Protein AF-A0A3M4B9T8-F1 (afdb_monomer_lite)

Organism: NCBI:txid97473

Radius of gyration: 20.59 Å; chains: 1; bounding box: 50×24×66 Å

Sequence (138 aa):
VTVMTACVLLIVVVYPSFLMASSGSFAASIVGVMLLAVGAVLCGVVTAALLSETFPTRTRYTASAITYNMAYTIFGGTAPLIATWLISTTGSNLSPAFYLIAVALLALAGGLALPETSRISLHDVGTEEKSAALSLSR

InterPro domains:
  IPR005828 Major facilitator, sugar transporter-like [PF00083] (2-125)
  IPR020846 Major facilitator superfamily domain [PS50850] (1-138)
  IPR036259 MFS transporter superfamily [G3DSA:1.20.1250.20] (1-137)
  IPR036259 MFS transporter superfamily [SSF103473] (3-125)
  IPR051084 Proton-coupled symporters [PTHR43528] (3-124)

pLDDT: mean 83.25, std 14.04, range [40.47, 95.5]

Foldseek 3Di:
DLQLVLLVQLLVQLQCLLVQLQVPDPVSVVVSVVSNVVSVVSNVVVLLVCLQLVDDPVCSVVSSCVVVVVCCVVCVPVLVVVLVVQCVVVVDSSRSSVVSSVVSVVSSVVVVVDPDSPPPPPPVVVVVVVVVVVVVVD

Secondary structure (DSSP, 8-state):
-HHHHHHHHHHHHHHHHHHHHTSS-HHHHHHHHHHHHHHHHHHHHHHHHHHHHHS-TTTHHHHHHHHHHHHHHHHHHHHHHHHHHHHHHH--TTHHHHHHHHHHHHHHHHHHHS--GGG--TTSHHHHHHHHHHHTT-

Structure (mmCIF, N/CA/C/O backbone):
data_AF-A0A3M4B9T8-F1
#
_entry.id   AF-A0A3M4B9T8-F1
#
loop_
_atom_site.group_PDB
_atom_site.id
_atom_site.type_symbol
_atom_site.label_atom_id
_atom_site.label_alt_id
_atom_site.label_comp_id
_atom_site.label_asym_id
_atom_site.label_entity_id
_atom_site.label_seq_id
_atom_site.pdbx_PDB_ins_code
_atom_site.Cartn_x
_atom_site.Cartn_y
_atom_site.Cartn_z
_atom_site.occupancy
_atom_site.B_iso_or_equiv
_atom_site.auth_seq_id
_atom_site.auth_comp_id
_atom_site.auth_asym_id
_atom_site.auth_atom_id
_atom_site.pdbx_PDB_model_num
ATOM 1 N N . VAL A 1 1 ? -0.298 -10.407 -16.081 1.00 70.44 1 VAL A N 1
ATOM 2 C CA . VAL A 1 1 ? -0.979 -11.192 -14.999 1.00 70.44 1 VAL A CA 1
ATOM 3 C C . VAL A 1 1 ? -0.530 -10.860 -13.561 1.00 70.44 1 VAL A C 1
ATOM 5 O O . VAL A 1 1 ? -1.385 -10.710 -12.695 1.00 70.44 1 VAL A O 1
ATOM 8 N N . THR A 1 2 ? 0.772 -10.732 -13.279 1.00 82.69 2 THR A N 1
ATOM 9 C CA . THR A 1 2 ? 1.339 -10.571 -11.914 1.00 82.69 2 THR A CA 1
ATOM 10 C C . THR A 1 2 ? 0.831 -9.346 -11.136 1.00 82.69 2 THR A C 1
ATOM 12 O O . THR A 1 2 ? 0.561 -9.434 -9.937 1.00 82.69 2 THR A O 1
ATOM 15 N N . VAL A 1 3 ? 0.641 -8.215 -11.822 1.00 83.81 3 VAL A N 1
ATOM 16 C CA . VAL A 1 3 ? 0.094 -6.965 -11.253 1.00 83.81 3 VAL A CA 1
ATOM 17 C C . VAL A 1 3 ? -1.317 -7.168 -10.720 1.00 83.81 3 VAL A C 1
ATOM 19 O O . VAL A 1 3 ? -1.613 -6.829 -9.579 1.00 83.81 3 VAL A O 1
ATOM 22 N N . MET A 1 4 ? -2.166 -7.806 -11.523 1.00 85.00 4 MET A N 1
ATOM 23 C CA . MET A 1 4 ? -3.546 -8.097 -11.155 1.00 85.00 4 MET A CA 1
ATOM 24 C C . MET A 1 4 ? -3.609 -9.014 -9.933 1.00 85.00 4 MET A C 1
ATOM 26 O O . MET A 1 4 ? -4.353 -8.728 -8.999 1.00 85.00 4 MET A O 1
ATOM 30 N N . THR A 1 5 ? -2.791 -10.071 -9.891 1.00 86.19 5 THR A N 1
ATOM 31 C CA . THR A 1 5 ? -2.734 -10.960 -8.722 1.00 86.19 5 THR A CA 1
ATOM 32 C C . THR A 1 5 ? -2.287 -10.233 -7.455 1.00 86.19 5 THR A C 1
ATOM 34 O O . THR A 1 5 ? -2.881 -10.453 -6.403 1.00 86.19 5 THR A O 1
ATOM 37 N N . ALA A 1 6 ? -1.304 -9.331 -7.541 1.00 87.94 6 ALA A N 1
ATOM 38 C CA . ALA A 1 6 ? -0.845 -8.559 -6.386 1.00 87.94 6 ALA A CA 1
ATOM 39 C C . ALA A 1 6 ? -1.917 -7.579 -5.883 1.00 87.94 6 ALA A C 1
ATOM 41 O O . ALA A 1 6 ? -2.192 -7.539 -4.685 1.00 87.94 6 ALA A O 1
ATOM 42 N N . CYS A 1 7 ? -2.582 -6.852 -6.787 1.00 87.75 7 CYS A N 1
ATOM 43 C CA . CYS A 1 7 ? -3.667 -5.938 -6.426 1.00 87.75 7 CYS A CA 1
ATOM 44 C C . CYS A 1 7 ? -4.858 -6.673 -5.796 1.00 87.75 7 CYS A C 1
ATOM 46 O O . CYS A 1 7 ? -5.368 -6.233 -4.769 1.00 87.75 7 CYS A O 1
ATOM 48 N N . VAL A 1 8 ? -5.282 -7.804 -6.371 1.00 89.31 8 VAL A N 1
ATOM 49 C CA . VAL A 1 8 ? -6.388 -8.611 -5.828 1.00 89.31 8 VAL A CA 1
ATOM 50 C C . VAL A 1 8 ? -6.033 -9.160 -4.447 1.00 89.31 8 VAL A C 1
ATOM 52 O O . VAL A 1 8 ? -6.835 -9.036 -3.523 1.00 89.31 8 VAL A O 1
ATOM 55 N N . LEU A 1 9 ? -4.825 -9.706 -4.276 1.00 89.38 9 LEU A N 1
ATOM 56 C CA . LEU A 1 9 ? -4.355 -10.169 -2.969 1.00 89.38 9 LEU A CA 1
ATOM 5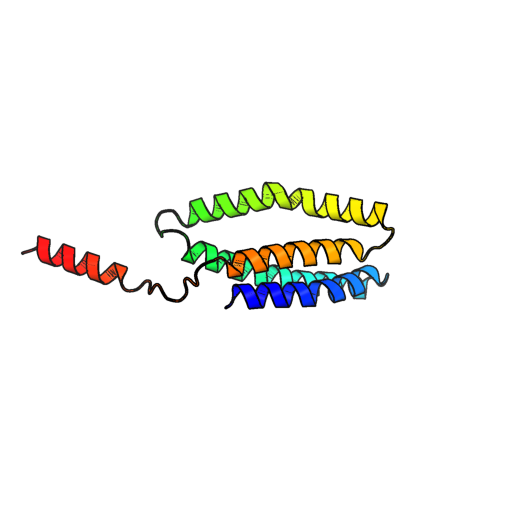7 C C . LEU A 1 9 ? -4.350 -9.036 -1.943 1.00 89.38 9 LEU A C 1
ATOM 59 O O . LEU A 1 9 ? -4.831 -9.226 -0.830 1.00 89.38 9 LEU A O 1
ATOM 63 N N . LEU A 1 10 ? -3.864 -7.851 -2.316 1.00 89.50 10 LEU A N 1
ATOM 64 C CA . LEU A 1 10 ? -3.837 -6.701 -1.420 1.00 89.50 10 LEU A CA 1
ATOM 65 C C . LEU A 1 10 ? -5.253 -6.269 -1.009 1.00 89.50 10 LEU A C 1
ATOM 67 O O . LEU A 1 10 ? -5.497 -6.077 0.179 1.00 89.50 10 LEU A O 1
ATOM 71 N N . ILE A 1 11 ? -6.204 -6.197 -1.945 1.00 91.06 11 ILE A N 1
ATOM 72 C CA . ILE A 1 11 ? -7.613 -5.872 -1.649 1.00 91.06 11 ILE A CA 1
ATOM 73 C C . ILE A 1 11 ? -8.204 -6.854 -0.629 1.00 91.06 11 ILE A C 1
ATOM 75 O O . ILE A 1 11 ? -8.845 -6.434 0.335 1.00 91.06 11 ILE A O 1
ATOM 79 N N . VAL A 1 12 ? -7.962 -8.154 -0.816 1.00 91.25 12 VAL A N 1
ATOM 80 C CA . VAL A 1 12 ? -8.482 -9.204 0.072 1.00 91.25 12 VAL A CA 1
ATOM 81 C C . VAL A 1 12 ? -7.815 -9.159 1.447 1.00 91.25 12 VAL A C 1
ATOM 83 O O . VAL A 1 12 ? -8.484 -9.364 2.456 1.00 91.25 12 VAL A O 1
ATOM 86 N N . VAL A 1 13 ? -6.513 -8.877 1.506 1.00 92.56 13 VAL A N 1
ATOM 87 C CA . VAL A 1 13 ? -5.725 -8.895 2.747 1.00 92.56 13 VAL A CA 1
ATOM 88 C C . VAL A 1 13 ? -5.945 -7.647 3.607 1.00 92.56 13 VAL A C 1
ATOM 90 O O . VAL A 1 13 ? -5.902 -7.748 4.836 1.00 92.56 13 VAL A O 1
ATOM 93 N N . VAL A 1 14 ? -6.214 -6.484 3.008 1.00 93.50 14 VAL A N 1
ATOM 94 C CA . VAL A 1 14 ? -6.369 -5.201 3.723 1.00 93.50 14 VAL A CA 1
ATOM 95 C C . VAL A 1 14 ? -7.510 -5.236 4.745 1.00 93.50 14 VAL A C 1
ATOM 97 O O . VAL A 1 14 ? -7.338 -4.797 5.879 1.00 93.50 14 VAL A O 1
ATOM 100 N N . TYR A 1 15 ? -8.671 -5.783 4.391 1.00 93.00 15 TYR A N 1
ATOM 101 C CA . TYR A 1 15 ? -9.815 -5.807 5.307 1.00 93.00 15 TYR A CA 1
ATOM 102 C C . TYR A 1 15 ? -9.568 -6.622 6.600 1.00 93.00 15 TYR A C 1
ATOM 104 O O . TYR A 1 15 ? -9.703 -6.057 7.689 1.00 93.00 15 TYR A O 1
ATOM 112 N N . PRO A 1 16 ? -9.160 -7.910 6.545 1.00 92.56 16 PRO A N 1
ATOM 113 C CA . PRO A 1 16 ? -8.905 -8.698 7.752 1.00 92.56 16 PRO A CA 1
ATOM 114 C C . PRO A 1 16 ? -7.718 -8.172 8.566 1.00 92.56 16 PRO A C 1
ATOM 116 O O . PRO A 1 16 ? -7.740 -8.263 9.794 1.00 92.56 16 PRO A O 1
ATOM 119 N N . SER A 1 17 ? -6.707 -7.575 7.925 1.00 92.81 17 SER A N 1
ATOM 120 C CA . SER A 1 17 ? -5.585 -6.974 8.654 1.00 92.81 17 SER A CA 1
ATOM 121 C C . SER A 1 17 ? -6.016 -5.761 9.482 1.00 92.81 17 SER A C 1
ATOM 123 O O . SER A 1 17 ? -5.635 -5.667 10.648 1.00 92.81 17 SER A O 1
ATOM 125 N N . PHE A 1 18 ? -6.882 -4.889 8.954 1.00 92.12 18 PHE A N 1
ATOM 126 C CA . PHE A 1 18 ? -7.456 -3.784 9.731 1.00 92.12 18 PHE A CA 1
ATOM 127 C C . PHE A 1 18 ? -8.448 -4.247 10.805 1.00 92.12 18 PHE A C 1
ATOM 129 O O . PHE A 1 18 ? -8.507 -3.649 11.881 1.00 92.12 18 PHE A O 1
ATOM 136 N N . LEU A 1 19 ? -9.189 -5.331 10.563 1.00 92.50 19 LEU A N 1
ATOM 137 C CA . LEU A 1 19 ? -10.054 -5.949 11.572 1.00 92.50 19 LEU A CA 1
ATOM 138 C C . LEU A 1 19 ? -9.242 -6.447 12.775 1.00 92.50 19 LEU A C 1
ATOM 140 O O . LEU A 1 19 ? -9.571 -6.150 13.921 1.00 92.50 19 LEU A O 1
ATOM 144 N N . MET A 1 20 ? -8.135 -7.146 12.518 1.00 91.19 20 MET A N 1
ATOM 145 C CA . MET A 1 20 ? -7.217 -7.591 13.568 1.00 91.19 20 MET A CA 1
ATOM 146 C C . MET A 1 20 ? -6.523 -6.411 14.255 1.00 91.19 20 MET A C 1
ATOM 148 O O . MET A 1 20 ? -6.453 -6.375 15.485 1.00 91.19 20 MET A O 1
ATOM 152 N N . ALA A 1 21 ? -6.087 -5.412 13.482 1.00 91.25 21 ALA A N 1
ATOM 153 C CA . ALA A 1 21 ? -5.460 -4.196 13.996 1.00 91.25 21 ALA A CA 1
ATOM 154 C C . ALA A 1 21 ? -6.366 -3.404 14.944 1.00 91.25 21 ALA A C 1
ATOM 156 O O . ALA A 1 21 ? -5.884 -2.890 15.953 1.00 91.25 21 ALA A O 1
ATOM 157 N N . SER A 1 22 ? -7.665 -3.349 14.652 1.00 88.44 22 SER A N 1
ATOM 158 C CA . SER A 1 22 ? -8.663 -2.600 15.424 1.00 88.44 22 SER A CA 1
ATOM 159 C C . SER A 1 22 ? -9.321 -3.391 16.561 1.00 88.44 22 SER A C 1
ATOM 161 O O . SER A 1 22 ? -10.138 -2.833 17.288 1.00 88.44 22 SER A O 1
ATOM 163 N N . SER A 1 23 ? -8.947 -4.657 16.766 1.00 87.12 23 SER A N 1
ATOM 164 C CA . SER A 1 23 ? -9.566 -5.556 17.756 1.00 87.12 23 SER A CA 1
ATOM 165 C C . SER A 1 23 ? -9.301 -5.202 19.231 1.00 87.12 23 SER A C 1
ATOM 167 O O . SER A 1 23 ? -9.891 -5.808 20.122 1.00 87.12 23 SER A O 1
ATOM 169 N N . GLY A 1 24 ? -8.400 -4.253 19.511 1.00 84.31 24 GLY A N 1
ATOM 170 C CA . GLY A 1 24 ? -8.030 -3.825 20.868 1.00 84.31 24 GLY A CA 1
ATOM 171 C C . GLY A 1 24 ? -7.044 -4.750 21.595 1.00 84.31 24 GLY A C 1
ATOM 172 O O . GLY A 1 24 ? -6.531 -4.386 22.650 1.00 84.31 24 GLY A O 1
ATOM 173 N N . SER A 1 25 ? -6.727 -5.920 21.032 1.00 92.25 25 SER A N 1
ATOM 174 C CA . SER A 1 25 ? -5.695 -6.823 21.552 1.00 92.25 25 SER A CA 1
ATOM 175 C C . SER A 1 25 ? -4.335 -6.511 20.930 1.00 92.25 25 SER A C 1
ATOM 177 O O . SER A 1 25 ? -4.179 -6.571 19.713 1.00 92.25 25 SER A O 1
ATOM 179 N N . PHE A 1 26 ? -3.322 -6.260 21.764 1.00 91.25 26 PHE A N 1
ATOM 180 C CA . PHE A 1 26 ? -1.963 -5.945 21.306 1.00 91.25 26 PHE A CA 1
ATOM 181 C C . PHE A 1 26 ? -1.381 -7.022 20.374 1.00 91.25 26 PHE A C 1
ATOM 183 O O . PHE A 1 26 ? -0.826 -6.707 19.322 1.00 91.25 26 PHE A O 1
ATOM 190 N N . ALA A 1 27 ? -1.559 -8.301 20.722 1.00 93.44 27 ALA A N 1
ATOM 191 C CA . ALA A 1 27 ? -1.074 -9.415 19.908 1.00 93.44 27 ALA A CA 1
ATOM 192 C C . ALA A 1 27 ? -1.782 -9.480 18.545 1.00 93.44 27 ALA A C 1
ATOM 194 O O . ALA A 1 27 ? -1.133 -9.663 17.516 1.00 93.44 27 ALA A O 1
ATOM 195 N N . ALA A 1 28 ? -3.103 -9.276 18.522 1.00 91.50 28 ALA A N 1
ATOM 196 C CA . ALA A 1 28 ? -3.869 -9.247 17.281 1.00 91.50 28 ALA A CA 1
ATOM 197 C C . ALA A 1 28 ? -3.482 -8.047 16.405 1.00 91.50 28 ALA A C 1
ATOM 199 O O . ALA A 1 28 ? -3.397 -8.191 15.186 1.00 91.50 28 ALA A O 1
ATOM 200 N N . SER A 1 29 ? -3.158 -6.897 17.004 1.00 92.81 29 SER A N 1
ATOM 201 C CA . SER A 1 29 ? -2.686 -5.739 16.249 1.00 92.81 29 SER A CA 1
ATOM 202 C C . SER A 1 29 ? -1.334 -5.972 15.584 1.00 92.81 29 SER A C 1
ATOM 204 O O . SER A 1 29 ? -1.171 -5.605 14.422 1.00 92.81 29 SER A O 1
ATOM 206 N N . ILE A 1 30 ? -0.395 -6.642 16.261 1.00 95.00 30 ILE A N 1
ATOM 207 C CA . ILE A 1 30 ? 0.880 -7.043 15.645 1.00 95.00 30 ILE A CA 1
ATOM 208 C C . ILE A 1 30 ? 0.624 -7.949 14.441 1.00 95.00 30 ILE A C 1
ATOM 210 O O . ILE A 1 30 ? 1.148 -7.694 13.359 1.00 95.00 30 ILE A O 1
ATOM 214 N N . VAL A 1 31 ? -0.208 -8.981 14.603 1.00 95.06 31 VAL A N 1
ATOM 215 C CA . VAL A 1 31 ? -0.528 -9.911 13.510 1.00 95.06 31 VAL A CA 1
ATOM 216 C C . VAL A 1 31 ? -1.205 -9.183 12.347 1.00 95.06 31 VAL A C 1
ATOM 218 O O . VAL A 1 31 ? -0.826 -9.397 11.198 1.00 95.06 31 VAL A O 1
ATOM 221 N N . GLY A 1 32 ? -2.144 -8.277 12.631 1.00 93.62 32 GLY A N 1
ATOM 222 C CA . GLY A 1 32 ? -2.813 -7.462 11.618 1.00 93.62 32 GLY A CA 1
ATOM 223 C C . GLY A 1 32 ? -1.834 -6.603 10.816 1.00 93.62 32 GLY A C 1
ATOM 224 O O . GLY A 1 32 ? -1.858 -6.627 9.587 1.00 93.62 32 GLY A O 1
ATOM 225 N N . VAL A 1 33 ? -0.918 -5.902 11.490 1.00 93.19 33 VAL A N 1
ATOM 226 C CA . VAL A 1 33 ? 0.106 -5.075 10.828 1.00 93.19 33 VAL A CA 1
ATOM 227 C C . VAL A 1 33 ? 1.085 -5.929 10.019 1.00 93.19 33 VAL A C 1
ATOM 229 O O . VAL A 1 33 ? 1.415 -5.565 8.892 1.00 93.19 33 VAL A O 1
ATOM 232 N N . MET A 1 34 ? 1.513 -7.082 10.539 1.00 94.94 34 MET A N 1
ATOM 233 C CA . MET A 1 34 ? 2.394 -8.004 9.810 1.00 94.94 34 MET A CA 1
ATOM 234 C C . MET A 1 34 ? 1.720 -8.551 8.551 1.00 94.94 34 MET A C 1
ATOM 236 O O . MET A 1 34 ? 2.337 -8.612 7.489 1.00 94.94 34 MET A O 1
ATOM 240 N N . LEU A 1 35 ? 0.438 -8.900 8.642 1.00 94.19 35 LEU A N 1
ATOM 241 C CA . LEU A 1 35 ? -0.338 -9.379 7.506 1.00 94.19 35 LEU A CA 1
ATOM 242 C C . LEU A 1 35 ? -0.478 -8.294 6.424 1.00 94.19 35 LEU A C 1
ATOM 244 O O . LEU A 1 35 ? -0.281 -8.570 5.239 1.00 94.19 35 LEU A O 1
ATOM 248 N N . LEU A 1 36 ? -0.738 -7.048 6.831 1.00 93.75 36 LEU A N 1
ATOM 249 C CA . LEU A 1 36 ? -0.753 -5.904 5.919 1.00 93.75 36 LEU A CA 1
ATOM 250 C C . LEU A 1 36 ? 0.623 -5.682 5.267 1.00 93.75 36 LEU A C 1
ATOM 252 O O . LEU A 1 36 ? 0.701 -5.438 4.062 1.00 93.75 36 LEU A O 1
ATOM 256 N N . ALA A 1 37 ? 1.707 -5.813 6.039 1.00 93.00 37 ALA A N 1
ATOM 257 C CA . ALA A 1 37 ? 3.074 -5.661 5.550 1.00 93.00 37 ALA A CA 1
ATOM 258 C C . ALA A 1 37 ? 3.423 -6.699 4.472 1.00 93.00 37 ALA A C 1
ATOM 260 O O . ALA A 1 37 ? 4.031 -6.342 3.466 1.00 93.00 37 ALA A O 1
ATOM 261 N N . VAL A 1 38 ? 2.986 -7.954 4.622 1.00 92.31 38 VAL A N 1
ATOM 262 C CA . VAL A 1 38 ? 3.170 -8.990 3.589 1.00 92.31 38 VAL A CA 1
ATOM 263 C C . VAL A 1 38 ? 2.508 -8.575 2.273 1.00 92.31 38 VAL A C 1
ATOM 265 O O . VAL A 1 38 ? 3.149 -8.623 1.223 1.00 92.31 38 VAL A O 1
ATOM 268 N N . GLY A 1 39 ? 1.256 -8.108 2.320 1.00 89.12 39 GLY A N 1
ATOM 269 C CA . GLY A 1 39 ? 0.558 -7.610 1.131 1.00 89.12 39 GLY A CA 1
ATOM 270 C C . GLY A 1 39 ? 1.279 -6.425 0.478 1.00 89.12 39 GLY A C 1
ATOM 271 O O . GLY A 1 39 ? 1.456 -6.397 -0.742 1.00 89.12 39 GLY A O 1
ATOM 272 N N . ALA A 1 40 ? 1.760 -5.479 1.288 1.00 89.69 40 ALA A N 1
ATOM 273 C CA . ALA A 1 40 ? 2.511 -4.321 0.812 1.00 89.69 40 ALA A CA 1
ATOM 274 C C . ALA A 1 40 ? 3.838 -4.716 0.138 1.00 89.69 40 ALA A C 1
ATOM 276 O O . ALA A 1 40 ? 4.158 -4.199 -0.933 1.00 89.69 40 ALA A O 1
ATOM 277 N N . VAL A 1 41 ? 4.585 -5.664 0.716 1.00 91.62 41 VAL A N 1
ATOM 278 C CA . VAL A 1 41 ? 5.851 -6.160 0.149 1.00 91.62 41 VAL A CA 1
ATOM 279 C C . VAL A 1 41 ? 5.621 -6.839 -1.198 1.00 91.62 41 VAL A C 1
ATOM 281 O O . VAL A 1 41 ? 6.358 -6.563 -2.142 1.00 91.62 41 VAL A O 1
ATOM 284 N N . LEU A 1 42 ? 4.583 -7.670 -1.328 1.00 89.25 42 LEU A N 1
ATOM 285 C CA . LEU A 1 42 ? 4.250 -8.323 -2.600 1.00 89.25 42 LEU A CA 1
ATOM 286 C C . LEU A 1 42 ? 3.977 -7.298 -3.710 1.00 89.25 42 LEU A C 1
ATOM 288 O O . LEU A 1 42 ? 4.535 -7.410 -4.803 1.00 89.25 42 LEU A O 1
ATOM 292 N N . CYS A 1 43 ? 3.187 -6.259 -3.422 1.00 87.75 43 CYS A N 1
ATOM 293 C CA . CYS A 1 43 ? 2.972 -5.154 -4.361 1.00 87.75 43 CYS A CA 1
ATOM 294 C C . CYS A 1 43 ? 4.268 -4.393 -4.678 1.00 87.75 43 CYS A C 1
ATOM 296 O O . CYS A 1 43 ? 4.504 -4.041 -5.836 1.00 87.75 43 CYS A O 1
ATOM 298 N N . GLY A 1 44 ? 5.122 -4.161 -3.679 1.00 87.75 44 GLY A N 1
ATOM 299 C CA . GLY A 1 44 ? 6.415 -3.497 -3.856 1.00 87.75 44 GLY A CA 1
ATOM 300 C C . GLY A 1 44 ? 7.346 -4.256 -4.804 1.00 87.75 44 GLY A C 1
ATOM 301 O O . GLY A 1 44 ? 7.913 -3.658 -5.718 1.00 87.75 44 GLY A O 1
ATOM 302 N N . VAL A 1 45 ? 7.446 -5.579 -4.650 1.00 89.62 45 VAL A N 1
ATOM 303 C CA . VAL A 1 45 ? 8.260 -6.441 -5.524 1.00 89.62 45 VAL A CA 1
ATOM 304 C C . VAL A 1 45 ? 7.750 -6.406 -6.964 1.00 89.62 45 VAL A C 1
ATOM 306 O O . VAL A 1 45 ? 8.541 -6.226 -7.890 1.00 89.62 45 VAL A O 1
ATOM 309 N N . VAL A 1 46 ? 6.433 -6.517 -7.168 1.00 88.38 46 VAL A N 1
ATOM 310 C CA . VAL A 1 46 ? 5.846 -6.434 -8.515 1.00 88.38 46 VAL A CA 1
ATOM 311 C C . VAL A 1 46 ? 6.087 -5.056 -9.133 1.00 88.38 46 VAL A C 1
ATOM 313 O O . VAL A 1 46 ? 6.474 -4.970 -10.295 1.00 88.38 46 VAL A O 1
ATOM 316 N N . THR A 1 47 ? 5.943 -3.983 -8.354 1.00 87.12 47 THR A N 1
ATOM 317 C CA . THR A 1 47 ? 6.216 -2.613 -8.817 1.00 87.12 47 THR A CA 1
ATOM 318 C C . THR A 1 47 ? 7.668 -2.457 -9.267 1.00 87.12 47 THR A C 1
ATOM 320 O O . THR A 1 47 ? 7.915 -1.913 -10.341 1.00 87.12 47 THR A O 1
ATOM 323 N N . ALA A 1 48 ? 8.629 -2.974 -8.496 1.00 86.94 48 ALA A N 1
ATOM 324 C CA . ALA A 1 48 ? 10.046 -2.928 -8.854 1.00 86.94 48 ALA A CA 1
ATOM 325 C C . ALA A 1 48 ? 10.347 -3.693 -10.157 1.00 86.94 48 ALA A C 1
ATOM 327 O O . ALA A 1 48 ? 11.094 -3.196 -11.003 1.00 86.94 48 ALA A O 1
ATOM 328 N N . ALA A 1 49 ? 9.729 -4.865 -10.351 1.00 86.75 49 ALA A N 1
ATOM 329 C CA . ALA A 1 49 ? 9.861 -5.641 -11.583 1.00 86.75 49 ALA A CA 1
ATOM 330 C C . ALA A 1 49 ? 9.313 -4.873 -12.799 1.00 86.75 49 ALA A C 1
ATOM 332 O O . ALA A 1 49 ? 10.039 -4.688 -13.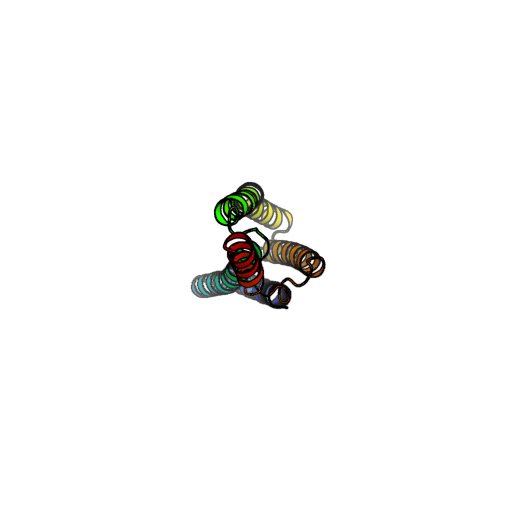777 1.00 86.75 49 ALA A O 1
ATOM 333 N N . LEU A 1 50 ? 8.096 -4.321 -12.702 1.00 83.88 50 LEU A N 1
ATOM 334 C CA . LEU A 1 50 ? 7.482 -3.530 -13.778 1.00 83.88 50 LEU A CA 1
ATOM 335 C C . LEU A 1 50 ? 8.327 -2.322 -14.173 1.00 83.88 50 LEU A C 1
ATOM 337 O O . LEU A 1 50 ? 8.484 -2.026 -15.356 1.00 83.88 50 LEU A O 1
ATOM 341 N N . LEU A 1 51 ? 8.876 -1.620 -13.186 1.00 83.69 51 LEU A N 1
ATOM 342 C CA . LEU A 1 51 ? 9.709 -0.443 -13.408 1.00 83.69 51 LEU A CA 1
ATOM 343 C C . LEU A 1 51 ? 10.990 -0.807 -14.165 1.00 83.69 51 LEU A C 1
ATOM 345 O O . LEU A 1 51 ? 11.442 -0.068 -15.040 1.00 83.69 51 LEU A O 1
ATOM 349 N N . SER A 1 52 ? 11.540 -1.988 -13.871 1.00 82.75 52 SER A N 1
ATOM 350 C CA . SER A 1 52 ? 12.691 -2.522 -14.588 1.00 82.75 52 SER A CA 1
ATOM 351 C C . SER A 1 52 ? 12.350 -2.932 -16.025 1.00 82.75 52 SER A C 1
ATOM 353 O O . SER A 1 52 ? 13.149 -2.703 -16.926 1.00 82.75 52 SER A O 1
ATOM 355 N N . GLU A 1 53 ? 11.162 -3.470 -16.278 1.00 81.56 53 GLU A N 1
ATOM 356 C CA . GLU A 1 53 ? 10.749 -3.913 -17.615 1.00 81.56 53 GLU A CA 1
ATOM 357 C C . GLU A 1 53 ? 10.310 -2.750 -18.514 1.00 81.56 53 GLU A C 1
ATOM 359 O O . GLU A 1 53 ? 10.552 -2.772 -19.718 1.00 81.56 53 GLU A O 1
ATOM 364 N N . THR A 1 54 ? 9.702 -1.714 -17.933 1.00 81.62 54 THR A N 1
ATOM 365 C CA . THR A 1 54 ? 9.114 -0.590 -18.681 1.00 81.62 54 THR A CA 1
ATOM 366 C C . THR A 1 54 ? 10.163 0.435 -19.116 1.00 81.62 54 THR A C 1
ATOM 368 O O . THR A 1 54 ? 9.999 1.093 -20.144 1.00 81.62 54 THR A O 1
ATOM 371 N N . PHE A 1 55 ? 11.255 0.590 -18.356 1.00 81.94 55 PHE A N 1
ATOM 372 C CA . PHE A 1 55 ? 12.273 1.601 -18.645 1.00 81.94 55 PHE A CA 1
ATOM 373 C C . PHE A 1 55 ? 13.511 1.049 -19.381 1.00 81.94 55 PHE A C 1
ATOM 375 O O . PHE A 1 55 ? 14.047 -0.001 -18.998 1.00 81.94 55 PHE A O 1
ATOM 382 N N . PRO A 1 56 ? 14.046 1.793 -20.378 1.00 75.38 56 PRO A N 1
ATOM 383 C CA . PRO A 1 56 ? 15.263 1.422 -21.099 1.00 75.38 56 PRO A CA 1
ATOM 384 C C . PRO A 1 56 ? 16.465 1.244 -20.169 1.00 75.38 56 PRO A C 1
ATOM 386 O O . PRO A 1 56 ? 16.661 2.018 -19.231 1.00 75.38 56 PRO A O 1
ATOM 389 N N . THR A 1 57 ? 17.340 0.285 -20.475 1.00 82.56 57 THR A N 1
ATOM 390 C CA . THR A 1 57 ? 18.485 -0.100 -19.629 1.00 82.56 57 THR A CA 1
ATOM 391 C C . THR A 1 57 ? 19.369 1.081 -19.210 1.00 82.56 57 THR A C 1
ATOM 393 O O . THR A 1 57 ? 19.809 1.134 -18.065 1.00 82.56 57 THR A O 1
ATOM 396 N N . ARG A 1 58 ? 19.591 2.066 -20.097 1.00 79.38 58 ARG A N 1
ATOM 397 C CA . ARG A 1 58 ? 20.445 3.238 -19.813 1.00 79.38 58 ARG A CA 1
ATOM 398 C C . ARG A 1 58 ? 19.864 4.196 -18.770 1.00 79.38 58 ARG A C 1
ATOM 400 O O . ARG A 1 58 ? 20.629 4.867 -18.090 1.00 79.38 58 ARG A O 1
ATOM 407 N N . THR A 1 59 ? 18.540 4.290 -18.654 1.00 83.62 59 THR A N 1
ATOM 408 C CA . THR A 1 59 ? 17.860 5.260 -17.774 1.00 83.62 59 THR A CA 1
ATOM 409 C C . THR A 1 59 ? 17.056 4.599 -16.664 1.00 83.62 59 THR A C 1
ATOM 411 O O . THR A 1 59 ? 16.526 5.301 -15.806 1.00 83.62 59 THR A O 1
ATOM 414 N N . ARG A 1 60 ? 17.004 3.262 -16.637 1.00 85.00 60 ARG A N 1
ATOM 415 C CA . ARG A 1 60 ? 16.202 2.460 -15.713 1.00 85.00 60 ARG A CA 1
ATOM 416 C C . ARG A 1 60 ? 16.340 2.899 -14.264 1.00 85.00 60 ARG A C 1
ATOM 418 O O . ARG A 1 60 ? 15.322 3.178 -13.648 1.00 85.00 60 ARG A O 1
ATOM 425 N N . TYR A 1 61 ? 17.557 3.005 -13.729 1.00 86.44 61 TYR A N 1
ATOM 426 C CA . TYR A 1 61 ? 17.761 3.386 -12.325 1.00 86.44 61 TYR A CA 1
ATOM 427 C C . TYR A 1 61 ? 17.249 4.795 -12.016 1.00 86.44 61 TYR A C 1
ATOM 429 O O . TYR A 1 61 ? 16.507 4.981 -11.055 1.00 86.44 61 TYR A O 1
ATOM 437 N N . THR A 1 62 ? 17.592 5.776 -12.852 1.00 91.06 62 THR A N 1
ATOM 438 C CA . THR A 1 62 ? 17.200 7.175 -12.645 1.00 91.06 62 THR A CA 1
ATOM 439 C C . THR A 1 62 ? 15.697 7.371 -12.814 1.00 91.06 62 THR A C 1
ATOM 441 O O . THR A 1 62 ? 15.062 7.968 -11.951 1.00 91.06 62 THR A O 1
ATOM 444 N N . ALA A 1 63 ? 15.109 6.830 -13.883 1.00 88.81 63 ALA A N 1
ATOM 445 C CA . ALA A 1 63 ? 13.671 6.903 -14.127 1.00 88.81 63 ALA A CA 1
ATOM 446 C C . ALA A 1 63 ? 12.888 6.193 -13.014 1.00 88.81 63 ALA A C 1
ATOM 448 O O . ALA A 1 63 ? 11.955 6.768 -12.459 1.00 88.81 63 ALA A O 1
ATOM 449 N N . SER A 1 64 ? 13.340 5.000 -12.609 1.00 89.19 64 SER A N 1
ATOM 450 C CA . SER A 1 64 ? 12.750 4.252 -11.497 1.00 89.19 64 SER A CA 1
ATOM 451 C C . SER A 1 64 ? 12.758 5.054 -10.200 1.00 89.19 64 SER A C 1
ATOM 453 O O . SER A 1 64 ? 11.726 5.202 -9.548 1.00 89.19 64 SER A O 1
ATOM 455 N N . ALA A 1 65 ? 13.918 5.604 -9.837 1.00 90.94 65 ALA A N 1
ATOM 456 C CA . ALA A 1 65 ? 14.070 6.384 -8.620 1.00 90.94 65 ALA A CA 1
ATOM 457 C C . ALA A 1 65 ? 13.210 7.653 -8.651 1.00 90.94 65 ALA A C 1
ATOM 459 O O . ALA A 1 65 ? 12.563 7.958 -7.653 1.00 90.94 65 ALA A O 1
ATOM 460 N N . ILE A 1 66 ? 13.160 8.376 -9.774 1.00 93.06 66 ILE A N 1
ATOM 461 C CA . ILE A 1 66 ? 12.350 9.595 -9.898 1.00 93.06 66 ILE A CA 1
ATOM 462 C C . ILE A 1 66 ? 10.865 9.267 -9.742 1.00 93.06 66 ILE A C 1
ATOM 464 O O . ILE A 1 66 ? 10.200 9.874 -8.905 1.00 93.06 66 ILE A O 1
ATOM 468 N N . THR A 1 67 ? 10.347 8.289 -10.490 1.00 90.19 67 THR A N 1
ATOM 469 C CA . THR A 1 67 ? 8.927 7.917 -10.424 1.00 90.19 67 THR A CA 1
ATOM 470 C C . THR A 1 67 ? 8.547 7.420 -9.029 1.00 90.19 67 THR A C 1
ATOM 472 O O . THR A 1 67 ? 7.538 7.859 -8.477 1.00 90.19 67 THR A O 1
ATOM 475 N N . TYR A 1 68 ? 9.374 6.561 -8.426 1.00 89.12 68 TYR A N 1
ATOM 476 C CA . TYR A 1 68 ? 9.102 5.999 -7.103 1.00 89.12 68 TYR A CA 1
ATOM 477 C C . TYR A 1 68 ? 9.143 7.064 -6.002 1.00 89.12 68 TYR A C 1
ATOM 479 O O . TYR A 1 68 ? 8.211 7.167 -5.207 1.00 89.12 68 TYR A O 1
ATOM 487 N N . ASN A 1 69 ? 10.180 7.908 -5.976 1.00 92.44 69 ASN A N 1
ATOM 488 C CA . ASN A 1 69 ? 10.299 8.961 -4.966 1.00 92.44 69 ASN A CA 1
ATOM 489 C C . ASN A 1 69 ? 9.244 10.054 -5.140 1.00 92.44 69 ASN A C 1
ATOM 491 O O . ASN A 1 69 ? 8.748 10.572 -4.144 1.00 92.44 69 ASN A O 1
ATOM 495 N N . MET A 1 70 ? 8.863 10.394 -6.374 1.00 93.38 70 MET A N 1
ATOM 496 C CA . MET A 1 70 ? 7.783 11.348 -6.625 1.00 93.38 70 MET A CA 1
ATOM 497 C C . MET A 1 70 ? 6.449 10.808 -6.096 1.00 93.38 70 MET A C 1
ATOM 499 O O . MET A 1 70 ? 5.752 11.516 -5.369 1.00 93.38 70 MET A O 1
ATOM 503 N N . ALA A 1 71 ? 6.134 9.536 -6.364 1.00 89.94 71 ALA A N 1
ATOM 504 C CA . ALA A 1 71 ? 4.953 8.888 -5.802 1.00 89.94 71 ALA A CA 1
ATOM 505 C C . ALA A 1 71 ? 4.994 8.865 -4.263 1.00 89.94 71 ALA A C 1
ATOM 507 O O . ALA A 1 71 ? 4.023 9.257 -3.620 1.00 89.94 71 ALA A O 1
ATOM 508 N N . TYR A 1 72 ? 6.126 8.492 -3.658 1.00 89.94 72 TYR A N 1
ATOM 509 C CA . TYR A 1 72 ? 6.287 8.488 -2.198 1.00 89.94 72 TYR A CA 1
ATOM 510 C C . TYR A 1 72 ? 6.222 9.880 -1.575 1.00 89.94 72 TYR A C 1
ATOM 512 O O . TYR A 1 72 ? 5.721 10.033 -0.468 1.00 89.94 72 TYR A O 1
ATOM 520 N N . THR A 1 73 ? 6.693 10.909 -2.267 1.00 91.44 73 THR A N 1
ATOM 521 C CA . THR A 1 73 ? 6.638 12.283 -1.761 1.00 91.44 73 THR A CA 1
ATOM 522 C C . THR A 1 73 ? 5.195 12.781 -1.726 1.00 91.44 73 THR A C 1
ATOM 524 O O . THR A 1 73 ? 4.779 13.402 -0.751 1.00 91.44 73 THR A O 1
ATOM 527 N N . ILE A 1 74 ? 4.408 12.467 -2.759 1.00 90.12 74 ILE A N 1
ATOM 528 C CA . ILE A 1 74 ? 2.998 12.865 -2.843 1.00 90.12 74 ILE A CA 1
ATOM 529 C C . ILE A 1 74 ? 2.139 12.034 -1.882 1.00 90.12 74 ILE A C 1
ATOM 531 O O . ILE A 1 74 ? 1.327 12.587 -1.142 1.00 90.12 74 ILE A O 1
ATOM 535 N N . PHE A 1 75 ? 2.312 10.711 -1.873 1.00 87.94 75 PHE A N 1
ATOM 536 C CA . PHE A 1 75 ? 1.411 9.787 -1.174 1.00 87.94 75 PHE A CA 1
ATOM 537 C C . PHE A 1 75 ? 1.923 9.294 0.182 1.00 87.94 75 PHE A C 1
ATOM 539 O O . PHE A 1 75 ? 1.124 8.892 1.026 1.00 87.94 75 PHE A O 1
ATOM 546 N N . GLY A 1 76 ? 3.230 9.353 0.435 1.00 86.50 76 GLY A N 1
ATOM 547 C CA . GLY A 1 76 ? 3.848 8.809 1.648 1.00 86.50 76 GLY A CA 1
ATOM 548 C C . GLY A 1 76 ? 3.454 9.554 2.920 1.00 86.50 76 GLY A C 1
ATOM 549 O O . GLY A 1 76 ? 3.264 8.927 3.957 1.00 86.50 76 GLY A O 1
ATOM 550 N N . GLY A 1 77 ? 3.270 10.875 2.840 1.00 86.06 77 GLY A N 1
ATOM 551 C CA . GLY A 1 77 ? 2.786 11.687 3.964 1.00 86.06 77 GLY A CA 1
ATOM 552 C C . GLY A 1 77 ? 1.272 11.911 3.968 1.00 86.06 77 GLY A C 1
ATOM 553 O O . GLY A 1 77 ? 0.669 12.066 5.027 1.00 86.06 77 GLY A O 1
ATOM 554 N N . THR A 1 78 ? 0.626 11.910 2.801 1.00 91.75 78 THR A N 1
ATOM 555 C CA . THR A 1 78 ? -0.807 12.228 2.696 1.00 91.75 78 THR A CA 1
ATOM 556 C C . THR A 1 78 ? -1.699 11.053 3.082 1.00 91.75 78 THR A C 1
ATOM 558 O O . THR A 1 78 ? -2.734 11.267 3.708 1.00 91.75 78 THR A O 1
ATOM 561 N N . ALA A 1 79 ? -1.293 9.811 2.802 1.00 90.50 79 ALA A N 1
ATOM 562 C CA . ALA A 1 79 ? -2.054 8.621 3.179 1.00 90.50 79 ALA A CA 1
ATOM 563 C C . ALA A 1 79 ? -2.352 8.521 4.694 1.00 90.50 79 ALA A C 1
ATOM 565 O O . ALA A 1 79 ? -3.521 8.332 5.038 1.00 90.50 79 ALA A O 1
ATOM 566 N N . PRO A 1 80 ? -1.380 8.686 5.618 1.00 91.62 80 PRO A N 1
ATOM 567 C CA . PRO A 1 80 ? -1.677 8.655 7.052 1.00 91.62 80 PRO A CA 1
ATOM 568 C C . PRO A 1 80 ? -2.525 9.850 7.517 1.00 91.62 80 PRO A C 1
ATOM 570 O O . PRO A 1 80 ? -3.345 9.691 8.424 1.00 91.62 80 PRO A O 1
ATOM 573 N N . LEU A 1 81 ? -2.391 11.025 6.888 1.00 93.81 81 LEU A N 1
ATOM 574 C CA . LEU A 1 81 ? -3.248 12.183 7.177 1.00 93.81 81 LEU A CA 1
ATOM 575 C C . LEU A 1 81 ? -4.702 11.912 6.781 1.00 93.81 81 LEU A C 1
ATOM 577 O O . LEU A 1 81 ? -5.603 12.140 7.585 1.00 93.81 81 LEU A O 1
ATOM 581 N N . ILE A 1 82 ? -4.926 11.363 5.584 1.00 94.81 82 ILE A N 1
ATOM 582 C CA . ILE A 1 82 ? -6.257 10.955 5.121 1.00 94.81 82 ILE A CA 1
ATOM 583 C C . ILE A 1 82 ? -6.815 9.870 6.038 1.00 94.81 82 ILE A C 1
ATOM 585 O O . ILE A 1 82 ? -7.954 9.986 6.471 1.00 94.81 82 ILE A O 1
ATOM 589 N N . ALA A 1 83 ? -6.020 8.855 6.389 1.00 92.56 83 ALA A N 1
ATOM 590 C CA . ALA A 1 83 ? -6.438 7.798 7.306 1.00 92.56 83 A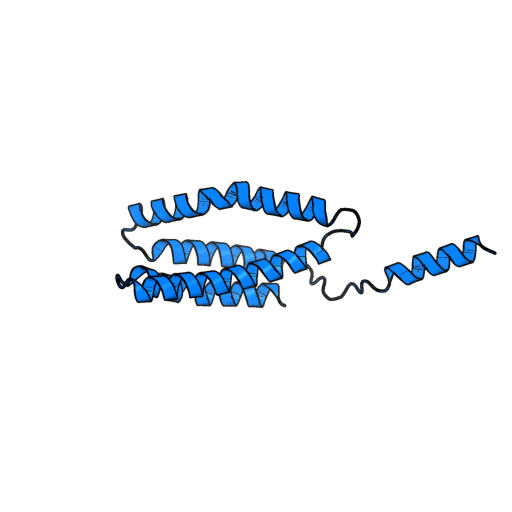LA A CA 1
ATOM 591 C C . ALA A 1 83 ? -6.890 8.365 8.661 1.00 92.56 83 ALA A C 1
ATOM 593 O O . ALA A 1 83 ? -7.970 8.029 9.143 1.00 92.56 83 ALA A O 1
ATOM 594 N N . THR A 1 84 ? -6.099 9.272 9.238 1.00 93.62 84 THR A N 1
ATOM 595 C CA . THR A 1 84 ? -6.412 9.925 10.518 1.00 93.62 84 THR A CA 1
ATOM 596 C C . THR A 1 84 ? -7.675 10.775 10.415 1.00 93.62 84 THR A C 1
ATOM 598 O O . THR A 1 84 ? -8.567 10.665 11.256 1.00 93.62 84 THR A O 1
ATOM 601 N N . TRP A 1 85 ? -7.797 11.579 9.356 1.00 95.50 85 TRP A N 1
ATOM 602 C CA . TRP A 1 85 ? -8.989 12.382 9.091 1.00 95.50 85 TRP A CA 1
ATOM 603 C C . TRP A 1 85 ? -10.244 11.508 8.944 1.00 95.50 85 TRP A C 1
ATOM 605 O O . TRP A 1 85 ? -11.288 11.809 9.532 1.00 95.50 85 TRP A O 1
ATOM 615 N N . LEU A 1 86 ? -10.130 10.383 8.236 1.00 94.06 86 LEU A N 1
ATOM 616 C CA . LEU A 1 86 ? -11.227 9.451 8.011 1.00 94.06 86 LEU A CA 1
ATOM 617 C C . LEU A 1 86 ? -11.686 8.810 9.321 1.00 94.06 86 LEU A C 1
ATOM 619 O O . LEU A 1 86 ? -12.886 8.772 9.583 1.00 94.06 86 LEU A O 1
ATOM 623 N N . ILE A 1 87 ? -10.752 8.378 10.175 1.00 94.31 87 ILE A N 1
ATOM 624 C CA . ILE A 1 87 ? -11.066 7.871 11.519 1.00 94.31 87 ILE A CA 1
ATOM 625 C C . ILE A 1 87 ? -11.766 8.960 12.339 1.00 94.31 87 ILE A C 1
ATOM 627 O O . ILE A 1 87 ? -12.821 8.698 12.909 1.00 94.31 87 ILE A O 1
ATOM 631 N N . SER A 1 88 ? -11.237 10.189 12.351 1.00 94.62 88 SER A N 1
ATOM 632 C CA . SER A 1 88 ? -11.815 11.290 13.136 1.00 94.62 88 SER A CA 1
ATOM 633 C C . SER A 1 88 ? -13.237 11.668 12.704 1.00 94.62 88 SER A C 1
ATOM 635 O O . SER A 1 88 ? -14.054 12.035 13.541 1.00 94.62 88 SER A O 1
ATOM 637 N N . THR A 1 89 ? -13.549 11.533 11.411 1.00 95.00 89 THR A N 1
ATOM 638 C CA . THR A 1 89 ? -14.859 11.891 10.848 1.00 95.00 89 THR A CA 1
ATOM 639 C C . THR A 1 89 ? -15.876 10.755 10.983 1.00 95.00 89 THR A C 1
ATOM 641 O O . THR A 1 89 ? -17.052 10.999 11.230 1.00 95.00 89 THR A O 1
ATOM 644 N N . THR A 1 90 ? -15.443 9.504 10.811 1.00 93.25 90 THR A N 1
ATOM 645 C CA . THR A 1 90 ? -16.337 8.328 10.809 1.00 93.25 90 THR A CA 1
ATOM 646 C C . THR A 1 90 ? -16.472 7.653 12.172 1.00 93.25 90 THR A C 1
ATOM 648 O O . THR A 1 90 ? -17.392 6.865 12.369 1.00 93.25 90 THR A O 1
ATOM 651 N N . GLY A 1 91 ? -15.535 7.897 13.092 1.00 90.25 91 GLY A N 1
ATOM 652 C CA . GLY A 1 91 ? -15.441 7.211 14.381 1.00 90.25 91 GLY A CA 1
ATOM 653 C C . GLY A 1 91 ? -15.016 5.740 14.291 1.00 90.25 91 GLY A C 1
ATOM 654 O O . GLY A 1 91 ? -15.015 5.049 15.307 1.00 90.25 91 GLY A O 1
ATOM 655 N N . SER A 1 92 ? -14.661 5.237 13.102 1.00 90.25 92 SER A N 1
ATOM 656 C CA . SER A 1 92 ? -14.320 3.829 12.885 1.00 90.25 92 SER A CA 1
ATOM 657 C C . SER A 1 92 ? -12.850 3.640 12.517 1.00 90.25 92 SER A C 1
ATOM 659 O O . SER A 1 92 ? -12.342 4.220 11.557 1.00 90.25 92 SER A O 1
ATOM 661 N N . ASN A 1 93 ? -12.181 2.739 13.239 1.00 89.12 93 ASN A N 1
ATOM 662 C CA . ASN A 1 93 ? -10.798 2.335 12.965 1.00 89.12 93 ASN A CA 1
ATOM 663 C C . ASN A 1 93 ? -10.658 1.496 11.682 1.00 89.12 93 ASN A C 1
ATOM 665 O O . ASN A 1 93 ? -9.544 1.282 11.209 1.00 89.12 93 ASN A O 1
ATOM 669 N N . LEU A 1 94 ? -11.772 1.031 11.104 1.00 92.75 94 LEU A N 1
ATOM 670 C CA . LEU A 1 94 ? -11.786 0.297 9.835 1.00 92.75 94 LEU A CA 1
ATOM 671 C C . LEU A 1 94 ? -11.825 1.217 8.616 1.00 92.75 94 LEU A C 1
ATOM 673 O O . LEU A 1 94 ? -11.561 0.770 7.503 1.00 92.75 94 LEU A O 1
ATOM 677 N N . SER A 1 95 ? -12.129 2.500 8.797 1.00 92.38 95 SER A N 1
ATOM 678 C CA . SER A 1 95 ? -12.287 3.446 7.693 1.00 92.38 95 SER A CA 1
ATOM 679 C C . SER A 1 95 ? -11.070 3.523 6.758 1.00 92.38 95 SER A C 1
ATOM 681 O O . SER A 1 95 ? -11.270 3.487 5.540 1.00 92.38 95 SER A O 1
ATOM 683 N N . PRO A 1 96 ? -9.811 3.542 7.246 1.00 92.62 96 PRO A N 1
ATOM 684 C CA . PRO A 1 96 ? -8.645 3.555 6.361 1.00 92.62 96 PRO A CA 1
ATOM 685 C C . PRO A 1 96 ? -8.512 2.300 5.486 1.00 92.62 96 PRO A C 1
ATOM 687 O O . PRO A 1 96 ? -7.917 2.376 4.412 1.00 92.62 96 PRO A O 1
ATOM 690 N N . ALA A 1 97 ? -9.090 1.165 5.896 1.00 93.50 97 ALA A N 1
ATOM 691 C CA . ALA A 1 97 ? -9.097 -0.051 5.086 1.00 93.50 97 ALA A CA 1
ATOM 692 C C . ALA A 1 97 ? -9.855 0.173 3.770 1.00 93.50 97 ALA A C 1
ATOM 694 O O . ALA A 1 97 ? -9.376 -0.208 2.706 1.00 93.50 97 ALA A O 1
ATOM 695 N N . PHE A 1 98 ? -11.004 0.855 3.822 1.00 93.25 98 PHE A N 1
ATOM 696 C CA . PHE A 1 98 ? -11.791 1.176 2.629 1.00 93.25 98 PHE A CA 1
ATOM 697 C C . PHE A 1 98 ? -11.073 2.163 1.709 1.00 93.25 98 PHE A C 1
ATOM 699 O O . PHE A 1 98 ? -11.127 2.008 0.490 1.00 93.25 98 PHE A O 1
ATOM 706 N N . TYR A 1 99 ? -10.350 3.130 2.279 1.00 93.44 99 TYR A N 1
ATOM 707 C CA . TYR A 1 99 ? -9.485 4.019 1.503 1.00 93.44 99 TYR A CA 1
ATOM 708 C C . TYR A 1 99 ? -8.396 3.231 0.760 1.00 93.44 99 TYR A C 1
ATOM 710 O O . TYR A 1 99 ? -8.235 3.395 -0.449 1.00 93.44 99 TYR A O 1
ATOM 718 N N . LEU A 1 100 ? -7.696 2.321 1.445 1.00 92.44 100 LEU A N 1
ATOM 719 C CA . LEU A 1 100 ? -6.672 1.481 0.819 1.00 92.44 100 LEU A CA 1
ATOM 720 C C . LEU A 1 100 ? -7.248 0.550 -0.254 1.00 92.44 100 LEU A C 1
ATOM 722 O O . LEU A 1 100 ? -6.634 0.398 -1.307 1.00 92.44 100 LEU A O 1
ATOM 726 N N . ILE A 1 101 ? -8.431 -0.028 -0.029 1.00 93.94 101 ILE A N 1
ATOM 727 C CA . ILE A 1 101 ? -9.131 -0.838 -1.036 1.00 93.94 101 ILE A CA 1
ATOM 728 C C . ILE A 1 101 ? -9.468 0.011 -2.268 1.00 93.94 101 ILE A C 1
ATOM 730 O O . ILE A 1 101 ? -9.221 -0.427 -3.389 1.00 93.94 101 ILE A O 1
ATOM 734 N N . ALA A 1 102 ? -9.970 1.237 -2.088 1.00 93.19 102 ALA A N 1
ATOM 735 C CA . ALA A 1 102 ? -10.266 2.140 -3.200 1.00 93.19 102 ALA A CA 1
ATOM 736 C C . ALA A 1 102 ? -9.004 2.489 -4.009 1.00 93.19 102 ALA A C 1
ATOM 738 O O . ALA A 1 102 ? -9.014 2.409 -5.236 1.00 93.19 102 ALA A O 1
ATOM 739 N N . VAL A 1 103 ? -7.892 2.799 -3.335 1.00 91.38 103 VAL A N 1
ATOM 740 C CA . VAL A 1 103 ? -6.600 3.055 -3.994 1.00 91.38 103 VAL A CA 1
ATOM 741 C C . VAL A 1 103 ? -6.095 1.810 -4.730 1.00 91.38 103 VAL A C 1
ATOM 743 O O . VAL A 1 103 ? -5.621 1.911 -5.860 1.00 91.38 103 VAL A O 1
ATOM 746 N N . ALA A 1 104 ? -6.240 0.624 -4.139 1.00 90.38 104 ALA A N 1
ATOM 747 C CA . ALA A 1 104 ? -5.848 -0.633 -4.768 1.00 90.38 104 ALA A CA 1
ATOM 748 C C . ALA A 1 104 ? -6.693 -0.962 -6.010 1.00 90.38 104 ALA A C 1
ATOM 750 O O . ALA A 1 104 ? -6.161 -1.489 -6.985 1.00 90.38 104 ALA A O 1
ATOM 751 N N . LEU A 1 105 ? -7.982 -0.610 -6.015 1.00 91.69 105 LEU A N 1
ATOM 752 C CA . LEU A 1 105 ? -8.848 -0.728 -7.192 1.00 91.69 105 LEU A CA 1
ATOM 753 C C . LEU A 1 105 ? -8.432 0.236 -8.310 1.00 91.69 105 LEU A C 1
ATOM 755 O O . LEU A 1 105 ? -8.417 -0.158 -9.475 1.00 91.69 105 LEU A O 1
ATOM 759 N N . LEU A 1 106 ? -8.041 1.469 -7.974 1.00 90.06 106 LEU A N 1
ATOM 760 C CA . LEU A 1 106 ? -7.484 2.411 -8.951 1.00 90.06 106 LEU A CA 1
ATOM 761 C C . LEU A 1 106 ? -6.164 1.892 -9.537 1.00 90.06 106 LEU A C 1
ATOM 763 O O . LEU A 1 106 ? -5.963 1.949 -10.750 1.00 90.06 106 LEU A O 1
ATOM 767 N N . ALA A 1 107 ? -5.292 1.330 -8.696 1.00 86.94 107 ALA A N 1
ATOM 768 C CA . ALA A 1 107 ? -4.054 0.696 -9.140 1.00 86.94 107 ALA A CA 1
ATOM 769 C C . ALA A 1 107 ? -4.325 -0.521 -10.038 1.00 86.94 107 ALA A C 1
ATOM 771 O O . ALA A 1 107 ? -3.660 -0.689 -11.058 1.00 86.94 107 ALA A O 1
ATOM 772 N N . LEU A 1 108 ? -5.335 -1.332 -9.708 1.00 87.94 108 LEU A N 1
ATOM 773 C CA . LEU A 1 108 ? -5.772 -2.455 -10.534 1.00 87.94 108 LEU A CA 1
ATOM 774 C C . LEU A 1 108 ? -6.265 -1.976 -11.905 1.00 87.94 108 LEU A C 1
ATOM 776 O O . LEU A 1 108 ? -5.844 -2.523 -12.920 1.00 87.94 108 LEU A O 1
ATOM 780 N N . ALA A 1 109 ? -7.098 -0.933 -11.951 1.00 88.31 109 ALA A N 1
ATOM 781 C CA . ALA A 1 109 ? -7.573 -0.346 -13.203 1.00 88.31 109 ALA A CA 1
ATOM 782 C C . ALA A 1 109 ? -6.413 0.184 -14.066 1.00 88.31 109 ALA A C 1
ATOM 784 O O . ALA A 1 109 ? -6.372 -0.075 -15.268 1.00 88.31 109 ALA A O 1
ATOM 785 N N . GLY A 1 110 ? -5.433 0.856 -13.454 1.00 84.88 110 GLY A N 1
ATOM 786 C CA . GLY A 1 110 ? -4.213 1.287 -14.142 1.00 84.88 110 GLY A CA 1
ATOM 787 C C . GLY A 1 110 ? -3.366 0.114 -14.646 1.00 84.88 110 GLY A C 1
ATOM 788 O O . GLY A 1 110 ? -2.883 0.140 -15.774 1.00 84.88 110 GLY A O 1
ATOM 789 N N . GLY A 1 111 ? -3.241 -0.948 -13.848 1.00 81.88 111 GLY A N 1
ATOM 790 C CA . GLY A 1 111 ? -2.541 -2.174 -14.231 1.00 81.88 111 GLY A CA 1
ATOM 791 C C . GLY A 1 111 ? -3.196 -2.911 -15.402 1.00 81.88 111 GLY A C 1
ATOM 792 O O . GLY A 1 111 ? -2.486 -3.510 -16.202 1.00 81.88 111 GLY A O 1
ATOM 793 N N . LEU A 1 112 ? -4.524 -2.836 -15.538 1.00 80.31 112 LEU A N 1
ATOM 794 C CA . LEU A 1 112 ? -5.258 -3.376 -16.691 1.00 80.31 112 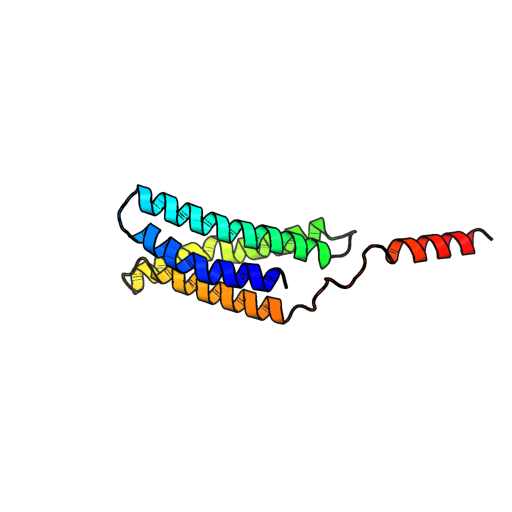LEU A CA 1
ATOM 795 C C . LEU A 1 112 ? -5.051 -2.550 -17.967 1.00 80.31 112 LEU A C 1
ATOM 797 O O . LEU A 1 112 ? -5.123 -3.098 -19.063 1.00 80.31 112 LEU A O 1
ATOM 801 N N . ALA A 1 113 ? -4.802 -1.245 -17.834 1.00 79.12 113 ALA A N 1
ATOM 802 C CA . ALA A 1 113 ? -4.504 -0.365 -18.962 1.00 79.12 113 ALA A CA 1
ATOM 803 C C . ALA A 1 113 ? -3.049 -0.491 -19.449 1.00 79.12 113 ALA A C 1
ATOM 805 O O . ALA A 1 113 ? -2.725 -0.031 -20.545 1.00 79.12 113 ALA A O 1
ATOM 806 N N . LEU A 1 114 ? -2.169 -1.100 -18.647 1.00 68.50 114 LEU A N 1
ATOM 807 C CA . LEU A 1 114 ? -0.778 -1.314 -19.015 1.00 68.50 114 LEU A CA 1
ATOM 808 C C . LEU A 1 114 ? -0.674 -2.500 -19.994 1.00 68.50 114 LEU A C 1
ATOM 810 O O . LEU A 1 114 ? -1.118 -3.601 -19.656 1.00 68.50 114 LEU A O 1
ATOM 814 N N . PRO A 1 115 ? -0.089 -2.319 -21.195 1.00 57.66 115 PRO A N 1
ATOM 815 C CA . PRO A 1 115 ? 0.150 -3.432 -22.104 1.00 57.66 115 PRO A CA 1
ATOM 816 C C . PRO A 1 115 ? 1.053 -4.463 -21.422 1.00 57.66 115 PRO A C 1
ATOM 818 O O . PRO A 1 115 ? 2.038 -4.115 -20.774 1.00 57.66 115 PRO A O 1
ATOM 821 N N . GLU A 1 116 ? 0.700 -5.741 -21.538 1.00 61.12 116 GLU A N 1
ATOM 822 C CA . GLU A 1 116 ? 1.456 -6.826 -20.917 1.00 61.12 116 GLU A CA 1
ATOM 823 C C . GLU A 1 116 ? 2.865 -6.914 -21.536 1.00 61.12 116 GLU A C 1
ATOM 825 O O . GLU A 1 116 ? 3.061 -7.495 -22.602 1.00 61.12 116 GLU A O 1
ATOM 830 N N . THR A 1 117 ? 3.868 -6.358 -20.847 1.00 58.25 117 THR A N 1
ATOM 831 C CA . THR A 1 117 ? 5.287 -6.361 -21.262 1.00 58.25 117 THR A CA 1
ATOM 832 C C . THR A 1 117 ? 5.934 -7.754 -21.200 1.00 58.25 117 THR A C 1
ATOM 834 O O . THR A 1 117 ? 7.110 -7.909 -21.513 1.00 58.25 117 THR A O 1
ATOM 837 N N . SER A 1 118 ? 5.179 -8.815 -20.885 1.00 51.31 118 SER A N 1
ATOM 838 C CA . SER A 1 118 ? 5.712 -10.185 -20.792 1.00 51.31 118 SER A CA 1
ATOM 839 C C . SER A 1 118 ? 6.192 -10.765 -22.133 1.00 51.31 118 SER A C 1
ATOM 841 O O . SER A 1 118 ? 6.770 -11.852 -22.141 1.00 51.31 118 SER A O 1
ATOM 843 N N . ARG A 1 119 ? 5.931 -10.102 -23.269 1.00 43.72 119 ARG A N 1
ATOM 844 C CA . ARG A 1 119 ? 6.276 -10.607 -24.612 1.00 43.72 119 ARG A CA 1
ATOM 845 C C . ARG A 1 119 ? 7.465 -9.925 -25.284 1.00 43.72 119 ARG A C 1
ATOM 847 O O . ARG A 1 119 ? 7.808 -10.317 -26.396 1.00 43.72 119 ARG A O 1
ATOM 854 N N . ILE A 1 120 ? 8.110 -8.946 -24.650 1.00 49.41 120 ILE A N 1
ATOM 855 C CA . ILE A 1 120 ? 9.329 -8.354 -25.213 1.00 49.41 120 ILE A CA 1
ATOM 856 C C . ILE A 1 120 ? 10.524 -9.146 -24.678 1.00 49.41 120 ILE A C 1
ATOM 858 O O . ILE A 1 120 ? 10.998 -8.923 -23.566 1.00 49.41 120 ILE A O 1
ATOM 862 N N . SER A 1 121 ? 10.980 -10.116 -25.473 1.00 40.47 121 SER A N 1
ATOM 863 C CA . SER A 1 121 ? 12.206 -10.868 -25.210 1.00 40.47 121 SER A CA 1
ATOM 864 C C . SER A 1 121 ? 13.393 -9.901 -25.150 1.00 40.47 121 SER A C 1
ATOM 866 O O . SER A 1 121 ? 13.770 -9.295 -26.151 1.00 40.47 121 SER A O 1
ATOM 868 N N . LEU A 1 122 ? 14.030 -9.774 -23.981 1.00 53.50 122 LEU A N 1
ATOM 869 C CA . LEU A 1 122 ? 15.277 -9.009 -23.811 1.00 53.50 122 LEU A CA 1
ATOM 870 C C . LEU A 1 122 ? 16.454 -9.588 -24.625 1.00 53.50 122 LEU A C 1
ATOM 872 O O . LEU A 1 122 ? 17.529 -8.993 -24.657 1.00 53.50 122 LEU A O 1
ATOM 876 N N . HIS A 1 123 ? 16.268 -10.743 -25.272 1.00 54.72 123 HIS A N 1
ATOM 877 C CA . HIS A 1 123 ? 17.304 -11.462 -26.004 1.00 54.72 123 HIS A CA 1
ATOM 878 C C . HIS A 1 123 ? 17.413 -11.067 -27.493 1.00 54.72 123 HIS A C 1
ATOM 880 O O . HIS A 1 123 ? 18.385 -11.445 -28.149 1.00 54.72 123 HIS A O 1
ATOM 886 N N . ASP A 1 124 ? 16.478 -10.272 -28.024 1.00 53.00 124 ASP A N 1
ATOM 887 C CA . ASP A 1 124 ? 16.499 -9.872 -29.442 1.00 53.00 124 ASP A CA 1
ATOM 888 C C . ASP A 1 124 ? 17.354 -8.618 -29.701 1.00 53.00 124 ASP A C 1
ATOM 890 O O . ASP A 1 124 ? 17.891 -8.443 -30.793 1.00 53.00 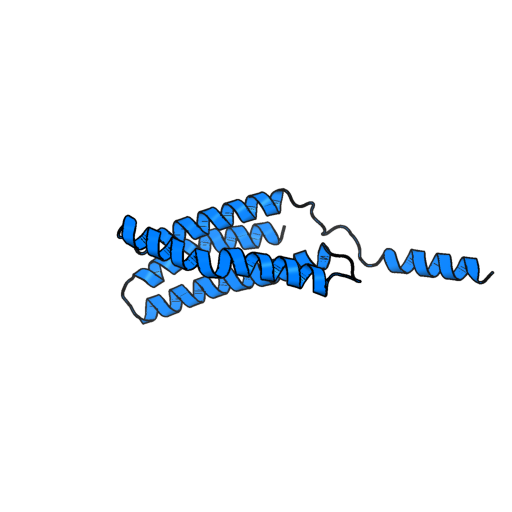124 ASP A O 1
ATOM 894 N N . VAL A 1 125 ? 17.603 -7.796 -28.674 1.00 55.09 125 VAL A N 1
ATOM 895 C CA . VAL A 1 125 ? 18.430 -6.577 -28.798 1.00 55.09 125 VAL A CA 1
ATOM 896 C C . VAL A 1 125 ? 19.916 -6.912 -29.012 1.00 55.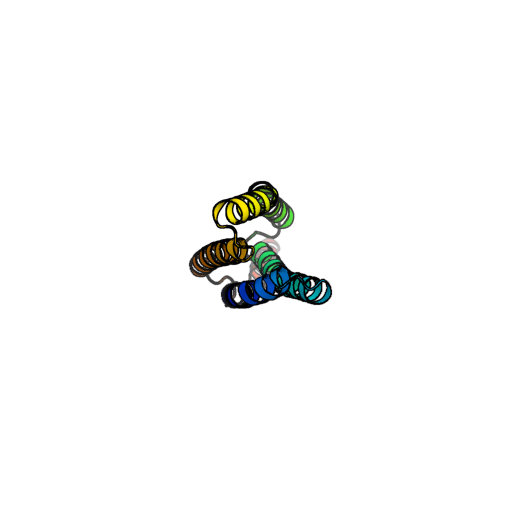09 125 VAL A C 1
ATOM 898 O O . VAL A 1 125 ? 20.628 -6.182 -29.696 1.00 55.09 125 VAL A O 1
ATOM 901 N N . GLY A 1 126 ? 20.390 -8.049 -28.489 1.00 50.84 126 GLY A N 1
ATOM 902 C CA . GLY A 1 126 ? 21.793 -8.469 -28.616 1.00 50.84 126 GLY A CA 1
ATOM 903 C C . GLY A 1 126 ? 22.171 -9.064 -29.979 1.00 50.84 126 GLY A C 1
ATOM 904 O O . GLY A 1 126 ? 23.358 -9.180 -30.287 1.00 50.84 126 GLY A O 1
ATOM 905 N N . THR A 1 127 ? 21.191 -9.446 -30.805 1.00 53.53 127 THR A N 1
ATOM 906 C CA . THR A 1 127 ? 21.447 -10.116 -32.094 1.00 53.53 127 THR A CA 1
ATOM 907 C C . THR A 1 127 ? 21.574 -9.107 -33.239 1.00 53.53 127 THR A C 1
ATOM 909 O O . THR A 1 127 ? 22.430 -9.274 -34.108 1.00 53.53 127 THR A O 1
ATOM 912 N N . GLU A 1 128 ? 20.808 -8.014 -33.193 1.00 54.41 128 GLU A N 1
ATOM 913 C CA . GLU A 1 128 ? 20.897 -6.912 -34.162 1.00 54.41 128 GLU A CA 1
ATOM 914 C C . GLU A 1 128 ? 22.221 -6.146 -34.040 1.00 54.41 128 GLU A C 1
ATOM 916 O O . GLU A 1 128 ? 22.892 -5.907 -35.043 1.00 54.41 128 GLU A O 1
ATOM 921 N N . GLU A 1 129 ? 22.661 -5.841 -32.813 1.00 56.59 129 GLU A N 1
ATOM 922 C CA . GLU A 1 129 ? 23.918 -5.117 -32.572 1.00 56.59 129 GLU A CA 1
ATOM 923 C C . GLU A 1 129 ? 25.137 -5.947 -33.012 1.00 56.59 129 GLU A C 1
ATOM 925 O O . GLU A 1 129 ? 26.071 -5.433 -33.631 1.00 56.59 129 GLU A O 1
ATOM 930 N N . LYS A 1 130 ? 25.090 -7.270 -32.793 1.00 53.12 130 LYS A N 1
ATOM 931 C CA . LYS A 1 130 ? 26.135 -8.198 -33.242 1.00 53.12 130 LYS A CA 1
ATOM 932 C C . LYS A 1 130 ? 26.140 -8.379 -34.763 1.00 53.12 130 LYS A C 1
ATOM 934 O O . LYS A 1 130 ? 27.217 -8.488 -35.340 1.00 53.12 130 LYS A O 1
ATOM 939 N N . SER A 1 131 ? 24.976 -8.386 -35.417 1.00 54.22 131 SER A N 1
ATOM 940 C CA . SER A 1 131 ? 24.871 -8.506 -36.879 1.00 54.22 131 SER A CA 1
ATOM 941 C C . SER A 1 131 ? 25.288 -7.218 -37.603 1.00 54.22 131 SER A C 1
ATOM 943 O O . SER A 1 131 ? 25.968 -7.293 -38.626 1.00 54.22 131 SER A O 1
ATOM 945 N N . ALA A 1 132 ? 24.958 -6.045 -37.052 1.00 58.59 132 ALA A N 1
ATOM 946 C CA . ALA A 1 132 ? 25.384 -4.745 -37.577 1.00 58.59 132 ALA A CA 1
ATOM 947 C C . ALA A 1 132 ? 26.893 -4.503 -37.384 1.00 58.59 132 ALA A C 1
ATOM 949 O O . ALA A 1 132 ? 27.571 -4.014 -38.288 1.00 58.59 132 ALA A O 1
ATOM 950 N N . ALA A 1 133 ? 27.455 -4.908 -36.240 1.00 58.66 133 ALA A N 1
ATOM 951 C CA . ALA A 1 133 ? 28.900 -4.858 -36.016 1.00 58.66 133 ALA A CA 1
ATOM 952 C C . ALA A 1 133 ? 29.672 -5.784 -36.978 1.00 58.66 133 ALA A C 1
ATOM 954 O O . ALA A 1 133 ? 30.757 -5.430 -37.433 1.00 58.66 133 ALA A O 1
ATOM 955 N N . LEU A 1 134 ? 29.098 -6.941 -37.333 1.00 63.53 134 LEU A N 1
ATOM 956 C CA . LEU A 1 134 ? 29.705 -7.900 -38.262 1.00 63.53 134 LEU A CA 1
ATOM 957 C C . LEU A 1 134 ? 29.622 -7.460 -39.737 1.00 63.53 134 LEU A C 1
ATOM 959 O O . LEU A 1 134 ? 30.459 -7.871 -40.539 1.00 63.53 134 LEU A O 1
ATOM 963 N N . SER A 1 135 ? 28.633 -6.636 -40.114 1.00 54.72 135 SER A N 1
ATOM 964 C CA . SER A 1 135 ? 28.532 -6.067 -41.468 1.00 54.72 135 SER A CA 1
ATOM 965 C C . SER A 1 135 ? 29.429 -4.849 -41.682 1.00 54.72 135 SER A C 1
ATOM 967 O O . SER A 1 135 ? 29.779 -4.561 -42.817 1.00 54.72 135 SER A O 1
ATOM 969 N N . LEU A 1 136 ? 29.793 -4.137 -40.611 1.00 59.38 136 LEU A N 1
ATOM 970 C CA . LEU A 1 136 ? 30.736 -3.012 -40.655 1.00 59.38 136 LEU A CA 1
ATOM 971 C C . LEU A 1 136 ? 32.206 -3.461 -40.605 1.00 59.38 136 LEU A C 1
ATOM 973 O O . LEU A 1 136 ? 33.100 -2.653 -40.838 1.00 59.38 136 LEU A O 1
ATOM 977 N N . SER A 1 137 ? 32.461 -4.735 -40.289 1.00 63.47 137 SER A N 1
ATOM 978 C CA . SER A 1 137 ? 33.801 -5.333 -40.272 1.00 63.47 137 SER A CA 1
ATOM 979 C C . SER A 1 137 ? 34.144 -6.128 -41.545 1.00 63.47 137 SER A C 1
ATOM 981 O O . SER A 1 137 ? 35.132 -6.865 -41.535 1.00 63.47 137 SER A O 1
ATOM 983 N N . ARG A 1 138 ? 33.319 -6.052 -42.598 1.00 51.25 138 ARG A N 1
ATOM 984 C CA . ARG A 1 138 ? 33.577 -6.593 -43.944 1.00 51.25 138 ARG A CA 1
ATOM 985 C C . ARG A 1 138 ? 33.670 -5.449 -44.941 1.00 51.25 138 ARG A C 1
ATOM 987 O O . ARG A 1 138 ? 34.490 -5.586 -45.871 1.00 51.25 138 ARG A O 1
#